Protein AF-A0AAV8W5H2-F1 (afdb_monomer_lite)

Organism: NCBI:txid1586481

pLDDT: mean 77.28, std 13.06, range [48.94, 92.06]

Foldseek 3Di:
DPVVVVVVVVVVVVVVVVVVVVVVVVVVPPDPPFPAAEFFDWDAPVCPVHHHPLRDWDDDPPDPTTTHDHD

Sequence (71 aa):
MAHRKQSEDDVKMKFFNIFFIVVFALVALQQTAYACIGDRNGCQPDGRQGNCCSGYCHKQPGWVAGYCKRR

Radius of gyration: 25.3 Å; chains: 1; bounding box: 55×18×69 Å

Secondary structure (DSSP, 8-state):
--HHHHHHHHHHHHHHHHHHHHHHHHHHT------PBPTTSEE-TTSTT--BTTS-EE--TT-SSEEE---

Structure (mmCIF, N/CA/C/O backbone):
data_AF-A0AAV8W5H2-F1
#
_entry.id   AF-A0AAV8W5H2-F1
#
loop_
_atom_site.group_PDB
_atom_site.id
_atom_site.type_symbol
_atom_site.label_atom_id
_atom_site.label_alt_id
_atom_site.label_comp_id
_atom_site.label_asym_id
_atom_site.label_entity_id
_atom_site.label_seq_id
_atom_site.pdbx_PDB_ins_code
_atom_site.Cartn_x
_atom_site.Cartn_y
_atom_site.Cartn_z
_atom_site.occupancy
_atom_site.B_iso_or_equiv
_atom_site.auth_seq_id
_atom_site.auth_comp_id
_atom_site.auth_asym_id
_atom_site.auth_atom_id
_atom_site.pdbx_PDB_model_num
ATOM 1 N N . MET A 1 1 ? -41.254 3.520 46.868 1.00 54.62 1 MET A N 1
ATOM 2 C CA . MET A 1 1 ? -39.840 3.417 46.426 1.00 54.62 1 MET A CA 1
ATOM 3 C C . MET A 1 1 ? -39.696 3.092 44.924 1.00 54.62 1 MET A C 1
ATOM 5 O O . MET A 1 1 ? -38.657 2.596 44.517 1.00 54.62 1 MET A O 1
ATOM 9 N N . ALA A 1 2 ? -40.691 3.404 44.077 1.00 55.22 2 ALA A N 1
ATOM 10 C CA . ALA A 1 2 ? -40.678 3.060 42.646 1.00 55.22 2 ALA A CA 1
ATOM 11 C C . ALA A 1 2 ? -40.099 4.160 41.726 1.00 55.22 2 ALA A C 1
ATOM 13 O O . ALA A 1 2 ? -39.683 3.865 40.614 1.00 55.22 2 ALA A O 1
ATOM 14 N N . HIS A 1 3 ? -39.999 5.412 42.191 1.00 48.94 3 HIS A N 1
ATOM 15 C CA . HIS A 1 3 ? -39.547 6.536 41.354 1.00 48.94 3 HIS A CA 1
ATOM 16 C C . HIS A 1 3 ? -38.024 6.627 41.139 1.00 48.94 3 HIS A C 1
ATOM 18 O O . HIS A 1 3 ? -37.601 7.290 40.200 1.00 48.94 3 HIS A O 1
ATOM 24 N N . ARG A 1 4 ? -37.184 5.967 41.957 1.00 54.41 4 ARG A N 1
ATOM 25 C CA . ARG A 1 4 ? -35.720 5.958 41.732 1.00 54.41 4 ARG A CA 1
ATOM 26 C C . ARG A 1 4 ? -35.264 4.959 40.664 1.00 54.41 4 ARG A C 1
ATOM 28 O O . ARG A 1 4 ? -34.214 5.160 40.073 1.00 54.41 4 ARG A O 1
ATOM 35 N N . LYS A 1 5 ? -36.036 3.893 40.419 1.00 53.94 5 LYS A N 1
ATOM 36 C CA . LYS A 1 5 ? -35.670 2.852 39.443 1.00 53.94 5 LYS A CA 1
ATOM 37 C C . LYS A 1 5 ? -35.758 3.390 38.008 1.00 53.94 5 LYS A C 1
ATOM 39 O O . LYS A 1 5 ? -34.837 3.206 37.225 1.00 53.94 5 LYS A O 1
ATOM 44 N N . GLN A 1 6 ? -36.794 4.191 37.737 1.00 54.88 6 GLN A N 1
ATOM 45 C CA . GLN A 1 6 ? -37.056 4.792 36.427 1.00 54.88 6 GLN A CA 1
ATOM 46 C C . GLN A 1 6 ? -35.929 5.723 35.936 1.00 54.88 6 GLN A C 1
ATOM 48 O O . GLN A 1 6 ? -35.614 5.711 34.752 1.00 54.88 6 GLN A O 1
ATOM 53 N N . SER A 1 7 ? -35.286 6.506 36.816 1.00 55.25 7 SER A N 1
ATOM 54 C CA . SER A 1 7 ? -34.181 7.391 36.402 1.00 55.25 7 SER A CA 1
ATOM 55 C C . SER A 1 7 ? -32.886 6.634 36.116 1.00 55.25 7 SER A C 1
ATOM 57 O O . SER A 1 7 ? -32.067 7.091 35.328 1.00 55.25 7 SER A O 1
ATOM 59 N N . GLU A 1 8 ? -32.677 5.492 36.771 1.00 59.88 8 GLU A N 1
ATOM 60 C CA . GLU A 1 8 ? -31.478 4.675 36.588 1.00 59.88 8 GLU A CA 1
ATOM 61 C C . GLU A 1 8 ? -31.489 3.957 35.233 1.00 59.88 8 GLU A C 1
ATOM 63 O O . GLU A 1 8 ? -30.447 3.856 34.589 1.00 59.88 8 GLU A O 1
ATOM 68 N N . ASP A 1 9 ? -32.663 3.518 34.776 1.00 60.97 9 ASP A N 1
ATOM 69 C CA . ASP A 1 9 ? -32.835 2.819 33.498 1.00 60.97 9 ASP A CA 1
ATOM 70 C C . ASP A 1 9 ? -32.759 3.779 32.293 1.00 60.97 9 ASP A C 1
ATOM 72 O O . ASP A 1 9 ? -32.150 3.451 31.274 1.00 60.97 9 ASP A O 1
ATOM 76 N N . ASP A 1 10 ? -33.269 5.007 32.435 1.00 60.84 10 ASP A N 1
ATOM 77 C CA . ASP A 1 10 ? -33.155 6.076 31.428 1.00 60.84 10 ASP A CA 1
ATOM 78 C C . ASP A 1 10 ? -31.698 6.528 31.232 1.00 60.84 10 ASP A C 1
ATOM 80 O O . ASP A 1 10 ? -31.220 6.744 30.116 1.00 60.84 10 ASP A O 1
ATOM 84 N N . VAL A 1 11 ? -30.965 6.649 32.340 1.00 69.44 11 VAL A N 1
ATOM 85 C CA . VAL A 1 11 ? -29.550 7.021 32.354 1.00 69.44 11 VAL A CA 1
ATOM 86 C C . VAL A 1 11 ? -28.692 5.875 31.816 1.00 69.44 11 VAL A C 1
ATOM 88 O O . VAL A 1 11 ? -27.828 6.117 30.975 1.00 69.44 11 VAL A O 1
ATOM 91 N N . LYS A 1 12 ? -28.971 4.622 32.202 1.00 68.25 12 LYS A N 1
ATOM 92 C CA . LYS A 1 12 ? -28.302 3.435 31.646 1.00 68.25 12 LYS A CA 1
ATOM 93 C C . LYS A 1 12 ? -28.516 3.313 30.141 1.00 68.25 12 LYS A C 1
ATOM 95 O O . LYS A 1 12 ? -27.534 3.101 29.441 1.00 68.25 12 LYS A O 1
ATOM 100 N N . MET A 1 13 ? -29.736 3.503 29.630 1.00 70.00 13 MET A N 1
ATOM 101 C CA . MET A 1 13 ? -30.025 3.435 28.190 1.00 70.00 13 MET A CA 1
ATOM 102 C C . MET A 1 13 ? -29.311 4.546 27.407 1.00 70.00 13 MET A C 1
ATOM 104 O O . MET A 1 13 ? -28.766 4.289 26.335 1.00 70.00 13 MET A O 1
ATOM 108 N N . LYS A 1 14 ? -29.246 5.765 27.961 1.00 73.00 14 LYS A N 1
ATOM 109 C CA . LYS A 1 14 ? -28.500 6.888 27.368 1.00 73.00 14 LYS A CA 1
ATOM 110 C C . LYS A 1 14 ? -26.995 6.646 27.382 1.00 73.00 14 LYS A C 1
ATOM 112 O O . LYS A 1 14 ? -26.355 6.859 26.360 1.00 73.00 14 LYS A O 1
ATOM 117 N N . PHE A 1 15 ? -26.437 6.147 28.485 1.00 77.44 15 PHE A N 1
ATOM 118 C CA . PHE A 1 15 ? -25.023 5.773 28.553 1.00 77.44 15 PHE A CA 1
ATOM 119 C C . PHE A 1 15 ? -24.683 4.640 27.586 1.00 77.44 15 PHE A C 1
ATOM 121 O O . PHE A 1 15 ? -23.667 4.722 26.902 1.00 77.44 15 PHE A O 1
ATOM 128 N N . PHE A 1 16 ? -25.547 3.629 27.473 1.00 81.06 16 PHE A N 1
ATOM 129 C CA . PHE A 1 16 ? -25.386 2.550 26.501 1.00 81.06 16 PHE A CA 1
ATOM 13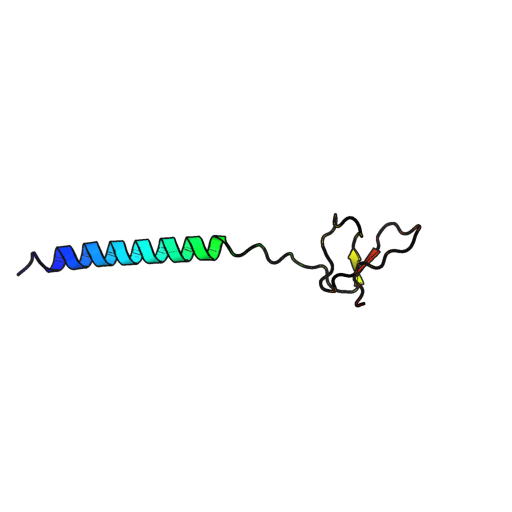0 C C . PHE A 1 16 ? -25.398 3.091 25.068 1.00 81.06 16 PHE A C 1
ATOM 132 O O . PHE A 1 16 ? -24.515 2.770 24.280 1.00 81.06 16 PHE A O 1
ATOM 139 N N . ASN A 1 17 ? -26.354 3.960 24.736 1.00 82.50 17 ASN A N 1
ATOM 140 C CA . ASN A 1 17 ? -26.473 4.536 23.400 1.00 82.50 17 ASN A CA 1
ATOM 141 C C . ASN A 1 17 ? -25.287 5.460 23.061 1.00 82.50 17 ASN A C 1
ATOM 143 O O . ASN A 1 17 ? -24.695 5.338 21.995 1.00 82.50 17 ASN A O 1
ATOM 147 N N . ILE A 1 18 ? -24.865 6.320 23.996 1.00 86.19 18 ILE A N 1
ATOM 148 C CA . ILE A 1 18 ? -23.673 7.170 23.833 1.00 86.19 18 ILE A CA 1
ATOM 149 C C . ILE A 1 18 ? -22.422 6.308 23.638 1.00 86.19 18 ILE A C 1
ATOM 151 O O . ILE A 1 18 ? -21.618 6.598 22.755 1.00 86.19 18 ILE A O 1
ATOM 155 N N . PHE A 1 19 ? -22.270 5.226 24.406 1.00 86.94 19 PHE A N 1
ATOM 156 C CA . PHE A 1 19 ? -21.166 4.284 24.237 1.00 86.94 19 PHE A CA 1
ATOM 157 C C . PHE A 1 19 ? -21.160 3.671 22.832 1.00 86.94 19 PHE A C 1
ATOM 159 O O . PHE A 1 19 ? -20.130 3.702 22.161 1.00 86.94 19 PHE A O 1
ATOM 166 N N . PHE A 1 20 ? -22.310 3.196 22.344 1.00 86.94 20 PHE A N 1
ATOM 167 C CA . PHE A 1 20 ? -22.427 2.663 20.987 1.00 86.94 20 PHE A CA 1
ATOM 168 C C . PHE A 1 20 ? -22.116 3.707 19.910 1.00 86.94 20 PHE A C 1
ATOM 170 O O . PHE A 1 20 ? -21.389 3.388 18.974 1.00 86.94 20 PHE A O 1
ATOM 177 N N . ILE A 1 21 ? -22.586 4.949 20.055 1.00 88.31 21 ILE A N 1
ATOM 178 C CA . ILE A 1 21 ? -22.297 6.045 19.115 1.00 88.31 21 ILE A CA 1
ATOM 179 C C . ILE A 1 21 ? -20.793 6.344 19.068 1.00 88.31 21 ILE A C 1
ATOM 181 O O . ILE A 1 21 ? -20.227 6.466 17.983 1.00 88.31 21 ILE A O 1
ATOM 185 N N . VAL A 1 22 ? -20.130 6.423 20.225 1.00 87.31 22 VAL A N 1
ATOM 186 C CA . VAL A 1 22 ? -18.682 6.673 20.305 1.00 87.31 22 VAL A CA 1
ATOM 187 C C . VAL A 1 22 ? -17.897 5.517 19.686 1.00 87.31 22 VAL A C 1
ATOM 189 O O . VAL A 1 22 ? -16.994 5.753 18.887 1.00 87.31 22 VAL A O 1
ATOM 192 N N . VAL A 1 23 ? -18.263 4.268 19.984 1.00 87.75 23 VAL A N 1
ATOM 193 C CA . VAL A 1 23 ? -17.625 3.086 19.384 1.00 87.75 23 VAL A CA 1
ATOM 194 C C . VAL A 1 23 ? -17.800 3.081 17.862 1.00 87.75 23 VAL A C 1
ATOM 196 O O . VAL A 1 23 ? -16.825 2.883 17.141 1.00 87.75 23 VAL A O 1
ATOM 199 N N . PHE A 1 24 ? -19.003 3.359 17.354 1.00 83.56 24 PHE A N 1
ATOM 200 C CA . PHE A 1 24 ? -19.268 3.401 15.912 1.00 83.56 24 PHE A CA 1
ATOM 201 C C . PHE A 1 24 ? -18.491 4.527 15.211 1.00 83.56 24 PHE A C 1
ATOM 203 O O . PHE A 1 24 ? -17.930 4.315 14.137 1.00 83.56 24 PHE A O 1
ATOM 210 N N . ALA A 1 25 ? -18.398 5.703 15.841 1.00 83.38 25 ALA A N 1
ATOM 211 C CA . ALA A 1 25 ? -17.613 6.827 15.335 1.00 83.38 25 ALA A CA 1
ATOM 212 C C . ALA A 1 25 ? -16.109 6.504 15.265 1.00 83.38 25 ALA A C 1
ATOM 214 O O . ALA A 1 25 ? -15.448 6.875 14.297 1.00 83.38 25 ALA A O 1
ATOM 215 N N . LEU A 1 26 ? -15.570 5.776 16.249 1.00 80.69 26 LEU A N 1
ATOM 216 C CA . LEU A 1 26 ? -14.168 5.346 16.247 1.00 80.69 26 LEU A CA 1
ATOM 217 C C . LEU A 1 26 ? -13.882 4.273 15.184 1.00 80.69 26 LEU A C 1
ATOM 219 O O . LEU A 1 26 ? -12.839 4.324 14.537 1.00 80.69 26 LEU A O 1
ATOM 223 N N . VAL A 1 27 ? -14.802 3.330 14.957 1.00 76.25 27 VAL A N 1
ATOM 224 C CA . VAL A 1 27 ? -14.653 2.300 13.909 1.00 76.25 27 VAL A CA 1
ATOM 225 C C . VAL A 1 27 ? -14.716 2.912 12.505 1.00 76.25 27 VAL A C 1
ATOM 227 O O . VAL A 1 27 ? -13.965 2.493 11.629 1.00 76.25 27 VAL A O 1
ATOM 230 N N . ALA A 1 28 ? -15.529 3.950 12.287 1.00 68.25 28 ALA A N 1
ATOM 231 C CA . ALA A 1 28 ? -15.607 4.646 10.998 1.00 68.25 28 ALA A CA 1
ATOM 232 C C . ALA A 1 28 ? -14.291 5.339 10.584 1.00 68.25 28 ALA A C 1
ATOM 234 O O . ALA A 1 28 ? -14.081 5.608 9.402 1.00 68.25 28 ALA A O 1
ATOM 235 N N . LEU A 1 29 ? -13.389 5.606 11.536 1.00 62.81 29 LEU A N 1
ATOM 236 C CA . LEU A 1 29 ? -12.061 6.165 11.271 1.00 62.81 29 LEU A CA 1
ATOM 237 C C . LEU A 1 29 ? -11.014 5.105 10.906 1.00 62.81 29 LEU A C 1
ATOM 239 O O . LEU A 1 29 ? -9.879 5.473 10.596 1.00 62.81 29 LEU A O 1
ATOM 243 N N . GLN A 1 30 ? -11.354 3.809 10.909 1.00 58.44 30 GLN A N 1
ATOM 244 C CA . GLN A 1 30 ? -10.467 2.781 10.368 1.00 58.44 30 GLN A CA 1
ATOM 245 C C . GLN A 1 30 ? -10.434 2.908 8.849 1.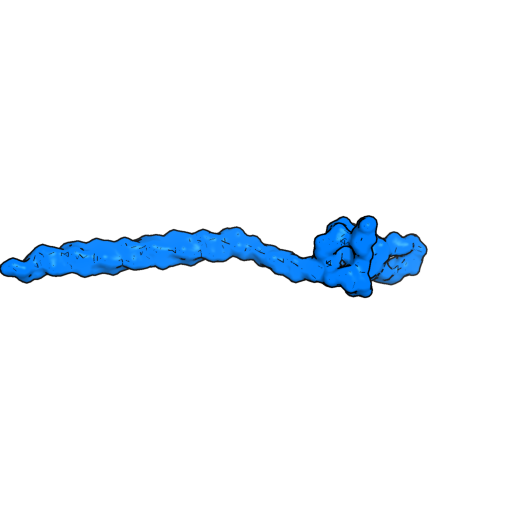00 58.44 30 GLN A C 1
ATOM 247 O O . GLN A 1 30 ? -11.204 2.300 8.107 1.00 58.44 30 GLN A O 1
ATOM 252 N N . GLN A 1 31 ? -9.514 3.762 8.408 1.00 50.75 31 GLN A N 1
ATOM 253 C CA . GLN A 1 31 ? -9.108 3.903 7.027 1.00 50.75 31 GLN A CA 1
ATOM 254 C C . GLN A 1 31 ? -8.842 2.510 6.478 1.00 50.75 31 GLN A C 1
ATOM 256 O O . GLN A 1 31 ? -8.066 1.744 7.052 1.00 50.75 31 GLN A O 1
ATOM 261 N N . THR A 1 32 ? -9.543 2.196 5.392 1.00 51.81 32 THR A N 1
ATOM 262 C CA . THR A 1 32 ? -9.379 0.994 4.586 1.00 51.81 32 THR A CA 1
ATOM 263 C C . THR A 1 32 ? -7.910 0.606 4.569 1.00 51.81 32 THR A C 1
ATOM 265 O O . THR A 1 32 ? -7.092 1.354 4.026 1.00 51.81 32 THR A O 1
ATOM 268 N N . ALA A 1 33 ? -7.566 -0.525 5.189 1.00 52.97 33 ALA A N 1
ATOM 269 C CA . ALA A 1 33 ? -6.277 -1.148 4.959 1.00 52.97 33 ALA A CA 1
ATOM 270 C C . ALA A 1 33 ? -6.203 -1.329 3.446 1.00 52.97 33 ALA A C 1
ATOM 272 O O . ALA A 1 33 ? -6.919 -2.164 2.893 1.00 52.97 33 ALA A O 1
ATOM 273 N N . TYR A 1 34 ? -5.454 -0.457 2.763 1.00 58.50 34 TYR A N 1
ATOM 274 C CA . TYR A 1 34 ? -5.215 -0.595 1.339 1.00 58.50 34 TYR A CA 1
ATOM 275 C C . TYR A 1 34 ? -4.696 -2.012 1.187 1.00 58.50 34 TYR A C 1
ATOM 277 O O . TYR A 1 34 ? -3.642 -2.327 1.740 1.00 58.50 34 TYR A O 1
ATOM 285 N N . ALA A 1 35 ? -5.481 -2.873 0.539 1.00 73.06 35 ALA A N 1
ATOM 286 C CA . ALA A 1 35 ? -5.049 -4.208 0.190 1.00 73.06 35 ALA A CA 1
ATOM 287 C C . ALA A 1 35 ? -3.796 -4.011 -0.662 1.00 73.06 35 ALA A C 1
ATOM 289 O O . ALA A 1 35 ? -3.871 -3.632 -1.831 1.00 73.06 35 ALA A O 1
ATOM 290 N N . CYS A 1 36 ? -2.637 -4.095 -0.017 1.00 82.69 36 CYS A N 1
ATOM 291 C CA . CYS A 1 36 ? -1.387 -3.784 -0.660 1.00 82.69 36 CYS A CA 1
ATOM 292 C C . CYS A 1 36 ? -1.043 -4.959 -1.565 1.00 82.69 36 CYS A C 1
ATOM 294 O O . CYS A 1 36 ? -1.333 -6.123 -1.273 1.00 82.69 36 CYS A O 1
ATOM 296 N N . ILE A 1 37 ? -0.463 -4.647 -2.712 1.00 85.62 37 ILE A N 1
ATOM 297 C CA . ILE A 1 37 ? -0.139 -5.655 -3.702 1.00 85.62 37 ILE A CA 1
ATOM 298 C C . ILE A 1 37 ? 1.047 -6.464 -3.166 1.00 85.62 37 ILE A C 1
ATOM 300 O O . ILE A 1 37 ? 2.104 -5.904 -2.854 1.00 85.62 37 ILE A O 1
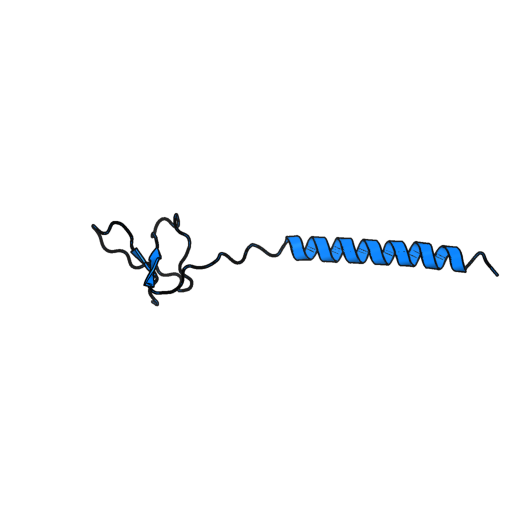ATOM 304 N N . GLY A 1 38 ? 0.860 -7.778 -3.034 1.00 84.69 38 GLY A N 1
ATOM 305 C CA . GLY A 1 38 ? 1.920 -8.694 -2.611 1.00 84.69 38 GLY A CA 1
ATOM 306 C C . GLY A 1 38 ? 3.118 -8.695 -3.568 1.00 84.69 38 GLY A C 1
ATOM 307 O O . GLY A 1 38 ? 2.998 -8.335 -4.739 1.00 84.69 38 GLY A O 1
ATOM 308 N N . ASP A 1 39 ? 4.282 -9.121 -3.079 1.00 85.81 39 ASP A N 1
ATOM 309 C CA . ASP A 1 39 ? 5.487 -9.257 -3.904 1.00 85.81 39 ASP A CA 1
ATOM 310 C C . ASP A 1 39 ? 5.217 -10.119 -5.155 1.00 85.81 39 ASP A C 1
ATOM 312 O O . ASP A 1 39 ? 4.486 -11.106 -5.108 1.00 85.81 39 ASP A O 1
ATOM 316 N N . ARG A 1 40 ? 5.858 -9.764 -6.274 1.00 85.62 40 ARG A N 1
ATOM 317 C CA . ARG A 1 40 ? 5.758 -10.379 -7.613 1.00 85.62 40 ARG A CA 1
ATOM 318 C C . ARG A 1 40 ? 4.422 -10.207 -8.335 1.00 85.62 40 ARG A C 1
ATOM 320 O O . ARG A 1 40 ? 4.332 -10.602 -9.494 1.00 85.62 40 ARG A O 1
ATOM 327 N N . ASN A 1 41 ? 3.425 -9.584 -7.716 1.00 88.06 41 ASN A N 1
ATOM 328 C CA . ASN A 1 41 ? 2.189 -9.233 -8.409 1.00 88.06 41 ASN A CA 1
ATOM 329 C C . ASN A 1 41 ? 2.352 -7.961 -9.241 1.00 88.06 41 ASN A C 1
ATOM 331 O O . ASN A 1 41 ? 3.229 -7.135 -8.977 1.00 88.06 41 ASN A O 1
ATOM 335 N N . GLY A 1 42 ? 1.489 -7.824 -10.249 1.00 88.81 42 GLY A N 1
ATOM 336 C CA . GLY A 1 42 ? 1.477 -6.684 -11.157 1.00 88.81 42 GLY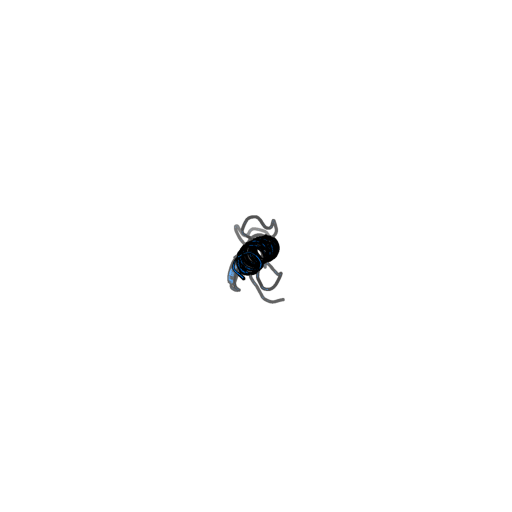 A CA 1
ATOM 337 C C . GLY A 1 42 ? 1.264 -5.369 -10.415 1.00 88.81 42 GLY A C 1
ATOM 338 O O . GLY A 1 42 ? 0.397 -5.263 -9.555 1.00 88.81 42 GLY A O 1
ATOM 339 N N . CYS A 1 43 ? 2.065 -4.366 -10.749 1.00 90.19 43 CYS A N 1
ATOM 340 C CA . CYS A 1 43 ? 1.932 -3.019 -10.218 1.00 90.19 43 CYS A CA 1
ATOM 341 C C . CYS A 1 43 ? 2.209 -1.993 -11.309 1.00 90.19 43 CYS A C 1
ATOM 343 O O . CYS A 1 43 ? 2.856 -2.274 -12.324 1.00 90.19 43 CYS A O 1
ATOM 345 N N . GLN A 1 44 ? 1.750 -0.770 -11.075 1.00 88.25 44 GLN A N 1
ATOM 346 C CA . GLN A 1 44 ? 2.091 0.364 -11.914 1.00 88.25 44 GLN A CA 1
ATOM 347 C C . GLN A 1 44 ? 2.695 1.490 -11.074 1.00 88.25 44 GLN A C 1
ATOM 349 O O . GLN A 1 44 ? 2.198 1.765 -9.982 1.00 88.25 44 GLN A O 1
ATOM 354 N N . PRO A 1 45 ? 3.736 2.174 -11.582 1.00 79.88 45 PRO A N 1
ATOM 355 C CA . PRO A 1 45 ? 4.358 3.294 -10.879 1.00 79.88 45 PRO A CA 1
ATOM 356 C C . PRO A 1 45 ? 3.443 4.524 -10.782 1.00 79.88 45 PRO A C 1
ATOM 358 O O . PRO A 1 45 ? 3.698 5.400 -9.967 1.00 79.88 45 PRO A O 1
ATOM 361 N N . ASP A 1 46 ? 2.377 4.585 -11.585 1.00 79.06 46 ASP A N 1
ATOM 362 C CA . ASP A 1 46 ? 1.336 5.618 -11.511 1.00 79.06 46 ASP A CA 1
ATOM 363 C C . ASP A 1 46 ? 0.315 5.375 -10.376 1.00 79.06 46 ASP A C 1
ATOM 365 O O . ASP A 1 46 ? -0.584 6.188 -10.179 1.00 79.06 46 ASP A O 1
ATOM 369 N N . GLY A 1 47 ? 0.424 4.255 -9.646 1.00 72.56 47 GLY A N 1
ATOM 370 C CA . GLY A 1 47 ? -0.484 3.887 -8.558 1.00 72.56 47 GLY A CA 1
ATOM 371 C C . GLY A 1 47 ? -1.870 3.408 -9.007 1.00 72.56 47 GLY A C 1
ATOM 372 O O . GLY A 1 47 ? -2.693 3.072 -8.157 1.00 72.56 47 GLY A O 1
ATOM 373 N N . ARG A 1 48 ? -2.149 3.305 -10.317 1.00 79.44 48 ARG A N 1
ATOM 374 C CA . ARG A 1 48 ? -3.479 2.927 -10.839 1.00 79.44 48 ARG A CA 1
ATOM 375 C C . ARG A 1 48 ? -3.920 1.511 -10.478 1.00 79.44 48 ARG A C 1
ATOM 377 O O . ARG A 1 48 ? -5.114 1.240 -10.473 1.00 79.44 48 ARG A O 1
ATOM 384 N N . GLN A 1 49 ? -2.975 0.612 -10.209 1.00 77.06 49 GLN A N 1
ATOM 385 C CA . GLN A 1 49 ? -3.258 -0.770 -9.799 1.00 77.06 49 GLN A CA 1
ATOM 386 C C . GLN A 1 49 ? -3.177 -0.973 -8.276 1.00 77.06 49 GLN A C 1
ATOM 388 O O . GLN A 1 49 ? -3.409 -2.081 -7.805 1.00 77.06 49 GLN A O 1
ATOM 393 N N . GLY A 1 50 ? -2.877 0.080 -7.506 1.00 80.88 50 GLY A N 1
ATOM 394 C CA . GLY A 1 50 ? -2.590 0.009 -6.074 1.00 80.88 50 GLY A CA 1
ATOM 395 C C . GLY A 1 50 ? -1.091 0.046 -5.758 1.00 80.88 50 GLY A C 1
ATOM 396 O O . GLY A 1 50 ? -0.240 0.061 -6.651 1.00 80.88 50 GLY A O 1
ATOM 397 N N . ASN A 1 51 ? -0.771 0.064 -4.463 1.00 85.50 51 ASN A N 1
ATOM 398 C CA . ASN A 1 51 ? 0.600 0.154 -3.965 1.00 85.50 51 ASN A CA 1
ATOM 399 C C . ASN A 1 51 ? 1.118 -1.206 -3.496 1.00 85.50 51 ASN A C 1
ATOM 401 O O . ASN A 1 51 ? 0.423 -1.945 -2.800 1.00 85.50 51 ASN A O 1
ATOM 405 N N . CYS A 1 52 ? 2.370 -1.506 -3.834 1.00 88.31 52 CYS A N 1
ATOM 406 C CA . CYS A 1 52 ? 3.072 -2.678 -3.324 1.00 88.31 52 CYS A CA 1
ATOM 407 C C . CYS A 1 52 ? 3.234 -2.606 -1.806 1.00 88.31 52 CYS A C 1
ATOM 409 O O . CYS A 1 52 ? 3.615 -1.557 -1.287 1.00 88.31 52 CYS A O 1
ATOM 411 N N . CYS A 1 53 ? 3.051 -3.727 -1.102 1.00 87.69 53 CYS A N 1
ATOM 412 C CA . CYS A 1 53 ? 3.311 -3.801 0.343 1.00 87.69 53 CYS A CA 1
ATOM 413 C C . CYS A 1 53 ? 4.767 -3.445 0.691 1.00 87.69 53 CYS A C 1
ATOM 415 O O . CYS A 1 53 ? 5.048 -2.912 1.758 1.00 87.69 53 CYS A O 1
ATOM 417 N N . SER A 1 54 ? 5.695 -3.711 -0.232 1.00 84.69 54 SER A N 1
ATOM 418 C CA . SER A 1 54 ? 7.110 -3.349 -0.126 1.00 84.69 54 SER A CA 1
ATOM 419 C C . SER A 1 54 ? 7.403 -1.862 -0.376 1.00 84.69 54 SER A C 1
ATOM 421 O O . SER A 1 54 ? 8.547 -1.433 -0.232 1.00 84.69 54 SER A O 1
ATOM 423 N N . GLY A 1 55 ? 6.412 -1.080 -0.825 1.00 86.38 55 GLY A N 1
ATOM 424 C CA . GLY A 1 55 ? 6.590 0.310 -1.254 1.00 86.38 55 GLY A CA 1
ATOM 425 C C . GLY A 1 55 ? 7.411 0.474 -2.540 1.00 86.38 55 GLY A C 1
ATOM 426 O O . GLY A 1 55 ? 7.866 1.580 -2.841 1.00 86.38 55 GLY A O 1
ATOM 427 N N . TYR A 1 56 ? 7.643 -0.609 -3.293 1.00 89.19 56 TYR A N 1
ATOM 428 C CA . TYR A 1 56 ? 8.445 -0.571 -4.513 1.00 89.19 56 TYR A CA 1
ATOM 429 C C . TYR A 1 56 ? 7.842 -1.396 -5.654 1.00 89.19 56 TYR A C 1
ATOM 431 O O . TYR A 1 56 ? 7.692 -2.617 -5.571 1.00 89.19 56 TYR A O 1
ATOM 439 N N . CYS A 1 57 ? 7.539 -0.691 -6.746 1.00 90.06 57 CYS A N 1
ATOM 440 C CA . CYS A 1 57 ? 7.095 -1.258 -8.009 1.00 90.06 57 CYS A CA 1
ATOM 441 C C . CYS A 1 57 ? 8.259 -1.259 -9.006 1.00 90.06 57 CYS A C 1
ATOM 443 O O . CYS A 1 57 ? 8.719 -0.200 -9.436 1.00 90.06 57 CYS A O 1
ATOM 445 N N . HIS A 1 58 ? 8.749 -2.442 -9.375 1.00 91.62 58 HIS A N 1
ATOM 446 C CA . HIS A 1 58 ? 9.810 -2.585 -10.363 1.00 91.62 58 HIS A CA 1
ATOM 447 C C . HIS A 1 58 ? 9.212 -2.593 -11.772 1.00 91.62 58 HIS A C 1
ATOM 449 O O . HIS A 1 58 ? 8.570 -3.562 -12.177 1.00 91.62 58 HIS A O 1
ATOM 455 N N . LYS A 1 59 ? 9.433 -1.515 -12.530 1.00 91.06 59 LYS A N 1
ATOM 456 C CA . LYS A 1 59 ? 9.012 -1.402 -13.930 1.00 91.06 59 LYS A CA 1
ATOM 457 C C . LYS A 1 59 ? 10.165 -0.897 -14.791 1.00 91.06 59 LYS A C 1
ATOM 459 O O . LYS A 1 59 ? 10.736 0.149 -14.493 1.00 91.06 59 LYS A O 1
ATOM 464 N N . GLN A 1 60 ? 10.482 -1.624 -15.860 1.00 89.75 60 GLN A N 1
ATOM 465 C CA . GLN A 1 60 ? 11.498 -1.218 -16.833 1.00 89.75 60 GLN A CA 1
ATOM 466 C C . GLN A 1 60 ? 10.867 -0.446 -18.009 1.00 89.75 60 GLN A C 1
ATOM 468 O O . GLN A 1 60 ? 9.693 -0.674 -18.332 1.00 89.75 60 GLN A O 1
ATOM 473 N N . PRO A 1 61 ? 11.614 0.465 -18.662 1.00 87.50 61 PRO A N 1
ATOM 474 C CA . PRO A 1 61 ? 11.149 1.151 -19.865 1.00 87.50 61 PRO A CA 1
ATOM 475 C C . PRO A 1 61 ? 10.766 0.144 -20.958 1.00 87.50 61 PRO A C 1
ATOM 477 O O . PRO A 1 61 ? 11.543 -0.748 -21.283 1.00 87.50 61 PRO A O 1
ATOM 480 N N . GLY A 1 62 ? 9.559 0.276 -21.511 1.00 87.56 62 GLY A N 1
ATOM 481 C CA . GLY A 1 62 ? 9.022 -0.635 -22.531 1.00 87.56 62 GLY A CA 1
ATOM 482 C C . GLY A 1 62 ? 8.136 -1.768 -21.998 1.00 87.56 62 GLY A C 1
ATOM 483 O O . GLY A 1 62 ? 7.500 -2.455 -22.790 1.00 87.56 62 GLY A O 1
ATOM 484 N N . TRP A 1 63 ? 8.028 -1.960 -20.679 1.00 87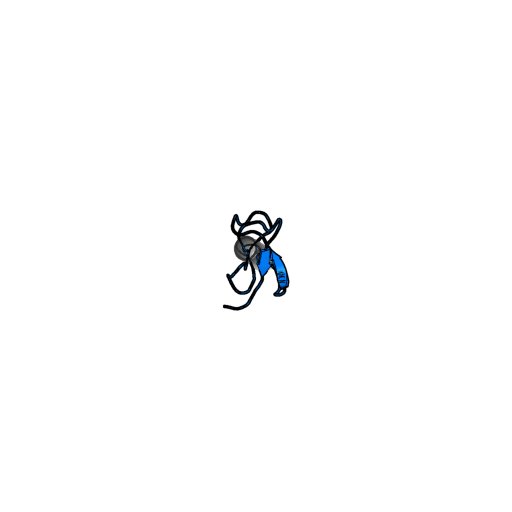.88 63 TRP A N 1
ATOM 485 C CA . TRP A 1 63 ? 7.110 -2.954 -20.112 1.00 87.88 63 TRP A CA 1
ATOM 486 C C . TRP A 1 63 ? 5.679 -2.421 -19.995 1.00 87.88 63 TRP A C 1
ATOM 488 O O . TRP A 1 63 ? 5.456 -1.276 -19.594 1.00 87.88 63 TRP A O 1
ATOM 498 N N . VAL A 1 64 ? 4.696 -3.282 -20.277 1.00 85.44 64 VAL A N 1
ATOM 499 C CA . VAL A 1 64 ? 3.266 -2.948 -20.157 1.00 85.44 64 VAL A CA 1
ATOM 500 C C . VAL A 1 64 ? 2.886 -2.718 -18.688 1.00 85.44 64 VAL A C 1
ATOM 502 O O . VAL A 1 64 ? 2.314 -1.679 -18.357 1.00 85.44 64 VAL A O 1
ATOM 505 N N . ALA A 1 65 ? 3.296 -3.621 -17.793 1.00 87.00 65 ALA A N 1
ATOM 506 C CA . ALA A 1 65 ? 3.101 -3.523 -16.346 1.00 87.00 65 ALA A CA 1
ATOM 507 C C . ALA A 1 65 ? 4.405 -3.839 -15.593 1.00 87.00 65 ALA A C 1
ATOM 509 O O . ALA A 1 65 ? 5.244 -4.593 -16.085 1.00 87.00 65 ALA A O 1
ATOM 510 N N . GLY A 1 66 ? 4.589 -3.227 -14.421 1.00 91.00 66 GLY A N 1
ATOM 511 C CA . GLY A 1 66 ? 5.658 -3.579 -13.486 1.00 91.00 66 GLY A CA 1
ATOM 512 C C . GLY A 1 66 ? 5.227 -4.693 -12.536 1.00 91.00 66 GLY A C 1
ATOM 513 O O . GLY A 1 66 ? 4.101 -5.184 -12.612 1.00 91.00 66 GLY A O 1
ATOM 514 N N . TYR A 1 67 ? 6.105 -5.069 -11.611 1.00 91.75 67 TYR A N 1
ATOM 515 C CA . TYR A 1 67 ? 5.764 -5.992 -10.530 1.00 91.75 67 TYR A CA 1
ATOM 516 C C . TYR A 1 67 ? 6.329 -5.542 -9.182 1.00 91.75 67 TYR A C 1
ATOM 518 O O . TYR A 1 67 ? 7.367 -4.878 -9.106 1.00 91.75 67 TYR A O 1
ATOM 526 N N . CYS A 1 68 ? 5.645 -5.905 -8.101 1.00 92.06 68 CYS A N 1
ATOM 527 C CA . CYS A 1 68 ? 6.082 -5.572 -6.755 1.00 92.06 68 CYS A CA 1
ATOM 528 C C . CYS A 1 68 ? 7.352 -6.330 -6.401 1.00 92.06 68 CYS A C 1
ATOM 530 O O . CYS A 1 68 ? 7.444 -7.547 -6.559 1.00 92.06 68 CYS A O 1
ATOM 532 N N . LYS A 1 69 ? 8.353 -5.612 -5.912 1.00 88.19 69 LYS A N 1
ATOM 533 C CA . LYS A 1 69 ? 9.626 -6.201 -5.508 1.00 88.19 69 LYS A CA 1
ATOM 534 C C . LYS A 1 69 ? 10.012 -5.604 -4.164 1.00 88.19 69 LYS A C 1
ATOM 536 O O . LYS A 1 69 ? 9.725 -4.437 -3.906 1.00 88.19 69 LYS A O 1
ATOM 541 N N . ARG A 1 70 ? 10.671 -6.374 -3.302 1.00 83.25 70 ARG A N 1
ATOM 542 C CA . ARG A 1 70 ? 11.352 -5.788 -2.142 1.00 83.25 70 ARG A CA 1
ATOM 543 C C . ARG A 1 70 ? 12.528 -4.932 -2.621 1.00 83.25 70 ARG A C 1
ATOM 545 O O . ARG A 1 70 ? 13.167 -5.294 -3.612 1.00 83.25 70 ARG A O 1
ATOM 552 N N . ARG A 1 71 ? 12.733 -3.781 -1.974 1.00 67.88 71 ARG A N 1
ATOM 553 C CA . ARG A 1 71 ? 13.906 -2.930 -2.221 1.00 67.88 71 ARG A CA 1
ATOM 554 C C . ARG A 1 71 ? 15.189 -3.670 -1.876 1.00 67.88 71 ARG A C 1
ATOM 556 O O . ARG A 1 71 ? 15.152 -4.456 -0.903 1.00 67.88 71 ARG A O 1
#

InterPro domains:
  IPR009101 Gurmarin/antifungal peptide [SSF57048] (35-71)
  IPR013006 Antimicro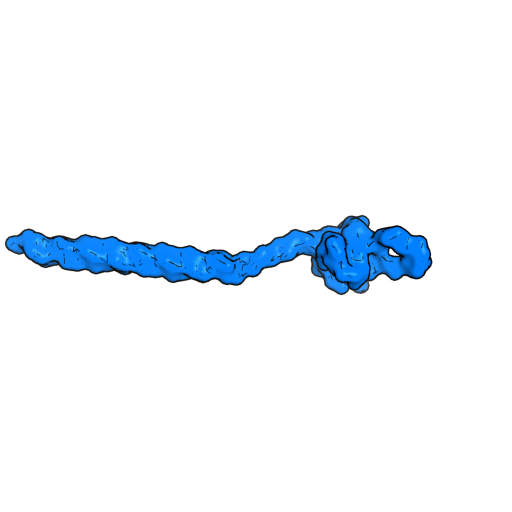bial peptide, C6 type, conserved site [PS60011] (36-68)
  IPR024206 Gurmarin/antimicrobial peptide [PF11410] (42-69)